Protein AF-A0A9W6LDA3-F1 (afdb_monomer_lite)

Sequence (105 aa):
MKFRIVIAFVVTASMAFVSVVYAEDALINPCVPVNAETVKQFRQNTATLREQLSAKNLELRQQYGYDGLNTSRIDELEGQLRELKEKIKAEARKLNIEPGSCYQL

Structure (mmCIF, N/CA/C/O backbone):
data_AF-A0A9W6LDA3-F1
#
_entry.id   AF-A0A9W6LDA3-F1
#
loop_
_atom_site.group_PDB
_atom_site.id
_atom_site.type_symbol
_atom_site.label_atom_id
_atom_site.label_alt_id
_atom_site.label_comp_id
_atom_site.label_asym_id
_atom_site.label_entity_id
_atom_site.label_seq_id
_atom_site.pdbx_PDB_ins_code
_atom_site.Cartn_x
_atom_site.Cartn_y
_atom_site.Cartn_z
_atom_site.occupancy
_atom_site.B_iso_or_equiv
_atom_site.auth_seq_id
_atom_site.auth_comp_id
_atom_site.auth_asym_id
_atom_site.auth_atom_id
_atom_site.pdbx_PDB_model_num
ATOM 1 N N . MET A 1 1 ? 60.842 7.055 46.736 1.00 36.62 1 MET A N 1
ATOM 2 C CA . MET A 1 1 ? 60.902 5.695 46.150 1.00 36.62 1 MET A CA 1
ATOM 3 C C . MET A 1 1 ? 59.450 5.223 46.043 1.00 36.62 1 MET A C 1
ATOM 5 O O . MET A 1 1 ? 58.855 5.024 47.081 1.00 36.62 1 MET A O 1
ATOM 9 N N . LYS A 1 2 ? 58.690 5.272 44.937 1.00 48.91 2 LYS A N 1
ATOM 10 C CA . LYS A 1 2 ? 58.910 4.812 43.552 1.00 48.91 2 LYS A CA 1
ATOM 11 C C . LYS A 1 2 ? 59.607 3.455 43.508 1.00 48.91 2 LYS A C 1
ATOM 13 O O . LYS A 1 2 ? 60.822 3.455 43.593 1.00 48.91 2 LYS A O 1
ATOM 18 N N . PHE A 1 3 ? 58.838 2.373 43.360 1.00 45.81 3 PHE A N 1
ATOM 19 C CA . PHE A 1 3 ? 59.072 1.317 42.368 1.00 45.81 3 PHE A CA 1
ATOM 20 C C . PHE A 1 3 ? 57.792 0.495 42.147 1.00 45.81 3 PHE A C 1
ATOM 2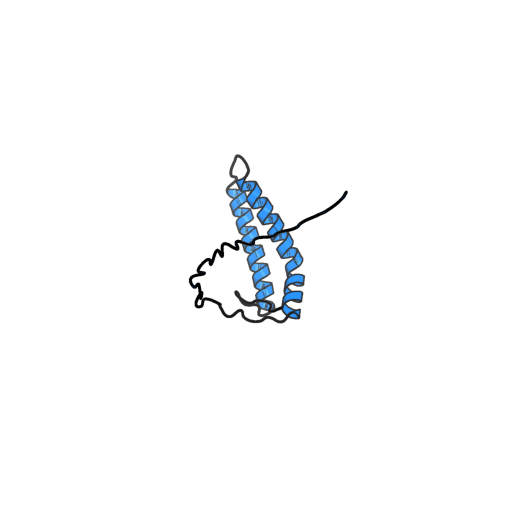2 O O . PHE A 1 3 ? 57.128 0.069 43.084 1.00 45.81 3 PHE A O 1
ATOM 29 N N . ARG A 1 4 ? 57.437 0.355 40.868 1.00 49.19 4 ARG A N 1
ATOM 30 C CA . ARG A 1 4 ? 56.366 -0.481 40.322 1.00 49.19 4 ARG A CA 1
ATOM 31 C C . ARG A 1 4 ? 56.885 -1.914 40.201 1.00 49.19 4 ARG A C 1
ATOM 33 O O . ARG A 1 4 ? 57.993 -2.059 39.696 1.00 49.19 4 ARG A O 1
ATOM 40 N N . ILE A 1 5 ? 56.076 -2.931 40.513 1.00 57.56 5 ILE A N 1
ATOM 41 C CA . ILE A 1 5 ? 56.200 -4.262 39.896 1.00 57.56 5 ILE A CA 1
ATOM 42 C C . ILE A 1 5 ? 54.806 -4.776 39.524 1.00 57.56 5 ILE A C 1
ATOM 44 O O . ILE A 1 5 ? 53.910 -4.913 40.350 1.00 57.56 5 ILE A O 1
ATOM 48 N N . VAL A 1 6 ? 54.676 -4.995 38.223 1.00 51.25 6 VAL A N 1
ATOM 49 C CA . VAL A 1 6 ? 53.610 -5.647 37.469 1.00 51.25 6 VAL A CA 1
ATOM 50 C C . VAL A 1 6 ? 53.814 -7.153 37.572 1.00 51.25 6 VAL A C 1
ATOM 52 O O . VAL A 1 6 ? 54.923 -7.576 37.268 1.00 51.25 6 VAL A O 1
ATOM 55 N N . ILE A 1 7 ? 52.779 -7.949 37.866 1.00 53.44 7 ILE A N 1
ATOM 56 C CA . ILE A 1 7 ? 52.652 -9.309 37.310 1.00 53.44 7 ILE A CA 1
ATOM 57 C C . ILE A 1 7 ? 51.177 -9.585 37.002 1.00 53.44 7 ILE A C 1
ATOM 59 O O . ILE A 1 7 ? 50.327 -9.643 37.886 1.00 53.44 7 ILE A O 1
ATOM 63 N N . ALA A 1 8 ? 50.908 -9.728 35.709 1.00 49.72 8 ALA A N 1
ATOM 64 C CA . ALA A 1 8 ? 49.682 -10.250 35.140 1.00 49.72 8 ALA A CA 1
ATOM 65 C C . ALA A 1 8 ? 49.632 -11.775 35.309 1.00 49.72 8 ALA A C 1
ATOM 67 O O . ALA A 1 8 ? 50.644 -12.434 35.088 1.00 49.72 8 ALA A O 1
ATOM 68 N N . PHE A 1 9 ? 48.455 -12.339 35.590 1.00 49.38 9 PHE A N 1
ATOM 69 C CA . PHE A 1 9 ? 48.143 -13.702 35.168 1.00 49.38 9 PHE A CA 1
ATOM 70 C C . PHE A 1 9 ? 46.728 -13.769 34.598 1.00 49.38 9 PHE A C 1
ATOM 72 O O . PHE A 1 9 ? 45.728 -13.487 35.255 1.00 49.38 9 PHE A O 1
ATOM 79 N N . VAL A 1 10 ? 46.722 -14.096 33.313 1.00 52.69 10 VAL A N 1
ATOM 80 C CA . VAL A 1 10 ? 45.607 -14.379 32.423 1.00 52.69 10 VAL A CA 1
ATOM 81 C C . VAL A 1 10 ? 44.956 -15.692 32.850 1.00 52.69 10 VAL A C 1
ATOM 83 O O . VAL A 1 10 ? 45.635 -16.711 32.916 1.00 52.69 10 VAL A O 1
ATOM 86 N N . VAL A 1 11 ? 43.641 -15.689 33.064 1.00 49.28 11 VAL A N 1
ATOM 87 C CA . VAL A 1 11 ? 42.821 -16.901 32.932 1.00 49.28 11 VAL A CA 1
ATOM 88 C C . VAL A 1 11 ? 41.632 -16.548 32.053 1.00 49.28 11 VAL A C 1
ATOM 90 O O . VAL A 1 11 ? 40.556 -16.161 32.501 1.00 49.28 11 VAL A O 1
ATOM 93 N N . THR A 1 12 ? 41.883 -16.632 30.753 1.00 47.84 12 THR A N 1
ATOM 94 C CA . THR A 1 12 ? 40.877 -16.770 29.705 1.00 47.84 12 THR A CA 1
ATOM 95 C C . THR A 1 12 ? 40.060 -18.032 29.970 1.00 47.84 12 THR A C 1
ATOM 97 O O . THR A 1 12 ? 40.472 -19.132 29.606 1.00 47.84 12 THR A O 1
ATOM 100 N N . ALA A 1 13 ? 38.899 -17.881 30.603 1.00 44.19 13 ALA A N 1
ATOM 101 C CA . ALA A 1 13 ? 37.854 -18.891 30.554 1.00 44.19 13 ALA A CA 1
ATOM 102 C C . ALA A 1 13 ? 37.172 -18.773 29.186 1.00 44.19 13 ALA A C 1
ATOM 104 O O . ALA A 1 13 ? 36.293 -17.942 28.962 1.00 44.19 13 ALA A O 1
ATOM 105 N N . SER A 1 14 ? 37.660 -19.573 28.245 1.00 45.94 14 SER A N 1
ATOM 106 C CA . SER A 1 14 ? 37.080 -19.796 26.929 1.00 45.94 14 SER A CA 1
ATOM 107 C C . SER A 1 14 ? 35.657 -20.340 27.069 1.00 45.94 14 SER A C 1
ATOM 109 O O . SER A 1 14 ? 35.455 -21.547 27.200 1.00 45.94 14 SER A O 1
ATOM 111 N N . MET A 1 15 ? 34.662 -19.455 27.014 1.00 50.53 15 MET A N 1
ATOM 112 C CA . MET A 1 15 ? 33.297 -19.831 26.652 1.00 50.53 15 MET A CA 1
ATOM 113 C C . MET A 1 15 ? 33.279 -20.165 25.158 1.00 50.53 15 MET A C 1
ATOM 115 O O . MET A 1 15 ? 32.937 -19.341 24.313 1.00 50.53 15 MET A O 1
ATOM 119 N N . ALA A 1 16 ? 33.683 -21.392 24.835 1.00 45.19 16 ALA A N 1
ATOM 120 C CA . ALA A 1 16 ? 33.324 -22.025 23.580 1.00 45.19 16 ALA A CA 1
ATOM 121 C C . ALA A 1 16 ? 31.819 -22.322 23.636 1.00 45.19 16 ALA A C 1
ATOM 123 O O . ALA A 1 16 ? 31.394 -23.403 24.040 1.00 45.19 16 ALA A O 1
ATOM 124 N N . PHE A 1 17 ? 31.003 -21.329 23.281 1.00 47.91 17 PHE A N 1
ATOM 125 C CA . PHE A 1 17 ? 29.637 -21.604 22.870 1.00 47.91 17 PHE A CA 1
ATOM 126 C C . PHE A 1 17 ? 29.721 -22.419 21.586 1.00 47.91 17 PHE A C 1
ATOM 128 O O . PHE A 1 17 ? 30.147 -21.937 20.539 1.00 47.91 17 PHE A O 1
ATOM 135 N N . VAL A 1 18 ? 29.356 -23.689 21.716 1.00 47.75 18 VAL A N 1
ATOM 136 C CA . VAL A 1 18 ? 29.094 -24.603 20.616 1.00 47.75 18 VAL A CA 1
ATOM 137 C C . VAL A 1 18 ? 27.908 -24.021 19.849 1.00 47.75 18 VAL A C 1
ATOM 139 O O . VAL A 1 18 ? 26.756 -24.218 20.231 1.00 47.75 18 VAL A O 1
ATOM 142 N N . SER A 1 19 ? 28.17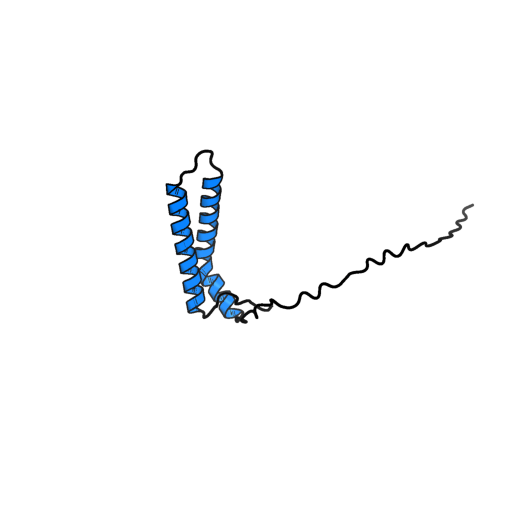1 -23.243 18.802 1.00 46.16 19 SER A N 1
ATOM 143 C CA . SER A 1 19 ? 27.152 -22.872 17.827 1.00 46.16 19 SER A CA 1
ATOM 144 C C . SER A 1 19 ? 26.819 -24.116 17.009 1.00 46.16 19 SER A C 1
ATOM 146 O O . SER A 1 19 ? 27.441 -24.427 15.995 1.00 46.16 19 SER A O 1
ATOM 148 N N . VAL A 1 20 ? 25.838 -24.865 17.510 1.00 49.78 20 VAL A N 1
ATOM 149 C CA . VAL A 1 20 ? 25.114 -25.867 16.738 1.00 49.78 20 VAL A CA 1
ATOM 150 C C . VAL A 1 20 ? 24.407 -25.155 15.583 1.00 49.78 20 VAL A C 1
ATOM 152 O O . VAL A 1 20 ? 23.678 -24.186 15.771 1.00 49.78 20 VAL A O 1
ATOM 155 N N . VAL A 1 21 ? 24.715 -25.665 14.395 1.00 46.75 21 VAL A N 1
ATOM 156 C CA . VAL A 1 21 ? 24.085 -25.521 13.083 1.00 46.75 21 VAL A CA 1
ATOM 157 C C . VAL A 1 21 ? 22.663 -24.945 13.102 1.00 46.75 21 VAL A C 1
ATOM 159 O O . VAL A 1 21 ? 21.733 -25.593 13.566 1.00 46.75 21 VAL A O 1
ATOM 162 N N . TYR A 1 22 ? 22.493 -23.808 12.428 1.00 42.47 22 TYR A N 1
ATOM 163 C CA . TYR A 1 22 ? 21.337 -23.594 11.559 1.00 42.47 22 TYR A CA 1
ATOM 164 C C . TYR A 1 22 ? 21.874 -23.275 10.163 1.00 42.47 22 TYR A C 1
ATOM 166 O O . TYR A 1 22 ? 22.069 -22.124 9.789 1.00 42.47 22 TYR A O 1
ATOM 174 N N . ALA A 1 23 ? 22.174 -24.325 9.398 1.00 46.62 23 ALA A N 1
ATOM 175 C CA . ALA A 1 23 ? 21.990 -24.246 7.961 1.00 46.62 23 ALA A CA 1
ATOM 176 C C . ALA A 1 23 ? 20.470 -24.233 7.763 1.00 46.62 23 ALA A C 1
ATOM 178 O O . ALA A 1 23 ? 19.832 -25.284 7.768 1.00 46.62 23 ALA A O 1
ATOM 179 N N . GLU A 1 24 ? 19.880 -23.038 7.725 1.00 45.94 24 GLU A N 1
ATOM 180 C CA . GLU A 1 24 ? 18.513 -22.875 7.242 1.00 45.94 24 GLU A CA 1
ATOM 181 C C . GLU A 1 24 ? 18.529 -23.170 5.745 1.00 45.94 24 GLU A C 1
ATOM 183 O O . GLU A 1 24 ? 18.880 -22.335 4.910 1.00 45.94 24 GLU A O 1
ATOM 188 N N . ASP A 1 25 ? 18.215 -24.420 5.428 1.00 42.81 25 ASP A N 1
ATOM 189 C CA . ASP A 1 25 ? 17.916 -24.853 4.081 1.00 42.81 25 ASP A CA 1
ATOM 190 C C . ASP A 1 25 ? 16.634 -24.143 3.613 1.00 42.81 25 ASP A C 1
ATOM 192 O O . ASP A 1 25 ? 15.558 -24.287 4.193 1.00 42.81 25 ASP A O 1
ATOM 196 N N . ALA A 1 26 ? 16.807 -23.336 2.570 1.00 53.06 26 ALA A N 1
ATOM 197 C CA . ALA A 1 26 ? 15.854 -23.063 1.504 1.00 53.06 26 ALA A CA 1
ATOM 198 C C . ALA A 1 26 ? 14.382 -22.781 1.875 1.00 53.06 26 ALA A C 1
ATOM 200 O O . ALA A 1 26 ? 13.510 -23.643 1.818 1.00 53.06 26 ALA A O 1
ATOM 201 N N . LEU A 1 27 ? 14.076 -21.487 1.971 1.00 43.78 27 LEU A N 1
ATOM 202 C CA . LEU A 1 27 ? 12.952 -20.894 1.234 1.00 43.78 27 LEU A CA 1
ATOM 203 C C . LEU A 1 27 ? 13.328 -19.472 0.794 1.00 43.78 27 LEU A C 1
ATOM 205 O O . LEU A 1 27 ? 12.600 -18.503 1.004 1.00 43.78 27 LEU A O 1
ATOM 209 N N . ILE A 1 28 ? 14.501 -19.332 0.161 1.00 53.09 28 ILE A N 1
ATOM 210 C CA . ILE A 1 28 ? 14.770 -18.153 -0.663 1.00 53.09 28 ILE A CA 1
ATOM 211 C C . ILE A 1 28 ? 13.831 -18.294 -1.859 1.00 53.09 28 ILE A C 1
ATOM 213 O O . ILE A 1 28 ? 14.176 -18.939 -2.846 1.00 53.09 28 ILE A O 1
ATOM 217 N N . ASN A 1 29 ? 12.617 -17.743 -1.760 1.00 56.22 29 ASN A N 1
ATOM 218 C CA . ASN A 1 29 ? 11.863 -17.405 -2.960 1.00 56.22 29 ASN A CA 1
ATOM 219 C C . ASN A 1 29 ? 12.835 -16.595 -3.823 1.00 56.22 29 ASN A C 1
ATOM 221 O O . ASN A 1 29 ? 13.290 -15.551 -3.340 1.00 56.22 29 ASN A O 1
ATOM 225 N N . PRO A 1 30 ? 13.243 -17.086 -5.009 1.00 62.19 30 PRO A N 1
ATOM 226 C CA . PRO A 1 30 ? 14.192 -16.369 -5.834 1.00 62.19 30 PRO A CA 1
ATOM 227 C C . PRO A 1 30 ? 13.534 -15.045 -6.184 1.00 62.19 30 PRO A C 1
ATOM 229 O O . PRO A 1 30 ? 12.580 -14.966 -6.952 1.00 62.19 30 PRO A O 1
ATOM 232 N N . CYS A 1 31 ? 14.013 -14.015 -5.507 1.00 69.88 31 CYS A N 1
ATOM 233 C CA . CYS A 1 31 ? 13.633 -12.647 -5.719 1.00 69.88 31 CYS A CA 1
ATOM 234 C C . CYS A 1 31 ? 13.767 -12.338 -7.211 1.00 69.88 31 CYS A C 1
ATOM 236 O O . CYS A 1 31 ? 14.870 -12.445 -7.748 1.00 69.88 31 CYS A O 1
ATOM 238 N N . VAL A 1 32 ? 12.671 -11.985 -7.888 1.00 70.88 32 VAL A N 1
ATOM 239 C CA . VAL A 1 32 ? 12.742 -11.607 -9.305 1.00 70.88 32 VAL A CA 1
ATOM 240 C C . VAL A 1 32 ? 13.448 -10.248 -9.376 1.00 70.88 32 VAL A C 1
ATOM 242 O O . VAL A 1 32 ? 12.915 -9.274 -8.829 1.00 70.88 32 VAL A O 1
ATOM 245 N N . PRO A 1 33 ? 14.647 -10.160 -9.984 1.00 71.81 33 PRO A N 1
ATOM 246 C CA . PRO A 1 33 ? 15.423 -8.930 -9.984 1.00 71.81 33 PRO A CA 1
ATOM 247 C C . PRO A 1 33 ? 14.731 -7.876 -10.852 1.00 71.81 33 PRO A C 1
ATOM 249 O O . PRO A 1 33 ? 14.437 -8.110 -12.023 1.00 71.81 33 PRO A O 1
ATOM 252 N N . VAL A 1 34 ? 14.483 -6.697 -10.278 1.00 82.25 34 VAL A N 1
ATOM 253 C CA . VAL A 1 34 ? 13.900 -5.543 -10.983 1.00 82.25 34 VAL A CA 1
ATOM 254 C C . VAL A 1 34 ? 14.942 -4.436 -11.106 1.00 82.25 34 VAL A C 1
ATOM 256 O O . VAL A 1 34 ? 15.649 -4.128 -10.148 1.00 82.25 34 VAL A O 1
ATOM 259 N N . ASN A 1 35 ? 15.013 -3.804 -12.281 1.00 87.38 35 ASN A N 1
ATOM 260 C CA . ASN A 1 35 ? 15.932 -2.697 -12.549 1.00 87.38 35 ASN A CA 1
ATOM 261 C C . ASN A 1 35 ? 15.696 -1.508 -11.587 1.00 87.38 35 ASN A C 1
ATOM 263 O O . ASN A 1 35 ? 14.555 -1.128 -11.307 1.00 87.38 35 ASN A O 1
ATOM 267 N N . ALA A 1 36 ? 16.785 -0.878 -11.133 1.00 86.69 36 ALA A N 1
ATOM 268 C CA . ALA A 1 36 ? 16.796 0.324 -10.297 1.00 86.69 36 ALA A CA 1
ATOM 269 C C . ALA A 1 36 ? 15.894 1.437 -10.838 1.00 86.69 36 ALA A C 1
ATOM 271 O O . ALA A 1 36 ? 15.174 2.092 -10.079 1.00 86.69 36 ALA A O 1
ATOM 272 N N . GLU A 1 37 ? 15.920 1.645 -12.154 1.00 90.31 37 GLU A N 1
ATOM 273 C CA . GLU A 1 37 ? 15.117 2.675 -12.806 1.00 90.31 37 GLU A CA 1
ATOM 274 C C . GLU A 1 37 ? 13.619 2.378 -12.688 1.00 90.31 37 GLU A C 1
ATOM 276 O O . GLU A 1 37 ? 12.846 3.252 -12.297 1.00 90.31 37 GLU A O 1
ATOM 281 N N . THR A 1 38 ? 13.217 1.127 -12.909 1.00 90.12 38 THR A N 1
ATOM 282 C CA . THR A 1 38 ? 11.834 0.665 -12.752 1.00 90.12 38 THR A CA 1
ATOM 283 C C . THR A 1 38 ? 11.356 0.822 -11.308 1.00 90.12 38 THR A C 1
ATOM 285 O O . THR A 1 38 ? 10.252 1.311 -11.067 1.00 90.12 38 THR A O 1
ATOM 288 N N . VAL A 1 39 ? 12.203 0.497 -10.323 1.00 89.19 39 VAL A N 1
ATOM 289 C CA . VAL A 1 39 ? 11.892 0.713 -8.898 1.00 89.19 39 VAL A CA 1
ATOM 290 C C . VAL A 1 39 ? 11.735 2.202 -8.588 1.00 89.19 39 VAL A C 1
ATOM 292 O O . VAL A 1 39 ? 10.825 2.590 -7.848 1.00 89.19 39 VAL A O 1
ATOM 295 N N . LYS A 1 40 ? 12.601 3.055 -9.143 1.00 91.88 40 LYS A N 1
ATOM 296 C CA . LYS A 1 40 ? 12.524 4.508 -8.965 1.0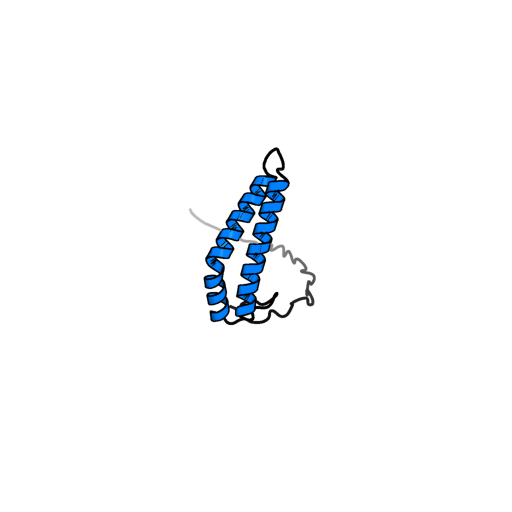0 91.88 40 LYS A CA 1
ATOM 297 C C . LYS A 1 40 ? 11.235 5.070 -9.565 1.00 91.88 40 LYS A C 1
ATOM 299 O O . LYS A 1 40 ? 10.534 5.803 -8.869 1.00 91.88 40 LYS A O 1
ATOM 304 N N . GLN A 1 41 ? 10.896 4.683 -10.792 1.00 93.50 41 GLN A N 1
ATOM 305 C CA . GLN A 1 41 ? 9.654 5.080 -11.459 1.00 93.50 41 GLN A CA 1
ATOM 306 C C . GLN A 1 41 ? 8.430 4.612 -10.669 1.00 93.50 41 GLN A C 1
ATOM 308 O O . GLN A 1 41 ? 7.534 5.405 -10.393 1.00 93.50 41 GLN A O 1
ATOM 313 N N . PHE A 1 42 ? 8.424 3.365 -10.193 1.00 93.88 42 PHE A N 1
ATOM 314 C CA . PHE A 1 42 ? 7.345 2.856 -9.349 1.00 93.88 42 PHE A CA 1
ATOM 315 C C . PHE A 1 42 ? 7.170 3.681 -8.070 1.00 93.88 42 PHE A C 1
ATOM 317 O O . PHE A 1 42 ? 6.051 4.055 -7.712 1.00 93.88 42 PHE A O 1
ATOM 324 N N . ARG A 1 43 ? 8.270 4.008 -7.377 1.00 93.19 43 ARG A N 1
ATOM 325 C CA . ARG A 1 43 ? 8.233 4.845 -6.166 1.00 93.19 43 ARG A CA 1
ATOM 326 C C . ARG A 1 43 ? 7.704 6.247 -6.455 1.00 93.19 43 ARG A C 1
ATOM 328 O O . ARG A 1 43 ? 6.941 6.759 -5.645 1.00 93.19 43 ARG A O 1
ATOM 335 N N . GLN A 1 44 ? 8.087 6.841 -7.583 1.00 95.94 44 GLN A N 1
ATOM 336 C CA . GLN A 1 44 ? 7.603 8.158 -8.000 1.00 95.94 44 GLN A CA 1
ATOM 337 C C . GLN A 1 44 ? 6.106 8.120 -8.327 1.00 95.94 44 GLN A C 1
ATOM 339 O O . GLN A 1 44 ? 5.344 8.897 -7.756 1.00 95.94 44 GLN A O 1
ATOM 344 N N . ASN A 1 45 ? 5.667 7.162 -9.146 1.00 94.94 45 ASN A N 1
ATOM 345 C CA . ASN A 1 45 ? 4.267 7.029 -9.563 1.00 94.94 45 ASN A CA 1
ATOM 346 C C . ASN A 1 45 ? 3.327 6.714 -8.391 1.00 94.94 45 ASN A C 1
ATOM 348 O O . ASN A 1 45 ? 2.151 7.069 -8.417 1.00 94.94 45 ASN A O 1
ATOM 352 N N . THR A 1 46 ? 3.835 6.051 -7.350 1.00 96.19 46 THR A N 1
ATOM 353 C CA . THR A 1 46 ? 3.033 5.646 -6.188 1.00 96.19 46 THR A CA 1
ATOM 354 C C . THR A 1 46 ? 3.207 6.538 -4.963 1.00 96.19 46 THR A C 1
ATOM 356 O O . THR A 1 46 ? 2.568 6.260 -3.950 1.00 96.19 46 THR A O 1
ATOM 359 N N . ALA A 1 47 ? 4.019 7.600 -5.018 1.00 95.88 47 ALA A N 1
ATOM 360 C CA . ALA A 1 47 ? 4.340 8.429 -3.851 1.00 95.88 47 ALA A CA 1
ATOM 361 C C . ALA A 1 47 ? 3.076 8.934 -3.131 1.00 95.88 47 ALA A C 1
ATOM 363 O O . ALA A 1 47 ? 2.841 8.587 -1.973 1.00 95.88 47 ALA A O 1
ATOM 364 N N . THR A 1 48 ? 2.197 9.630 -3.854 1.00 96.56 48 THR A N 1
ATOM 365 C CA . THR A 1 48 ? 0.937 10.156 -3.306 1.00 96.56 48 THR A CA 1
ATOM 366 C C . THR A 1 48 ? -0.010 9.046 -2.840 1.00 96.56 48 THR A C 1
ATOM 368 O O . THR A 1 48 ? -0.638 9.165 -1.791 1.00 96.56 48 THR A O 1
ATOM 371 N N . LEU A 1 49 ? -0.098 7.927 -3.571 1.00 96.25 49 LEU A N 1
ATOM 372 C CA . LEU A 1 49 ? -0.939 6.788 -3.172 1.00 96.25 49 LEU A CA 1
ATOM 373 C C . LEU A 1 49 ? -0.457 6.161 -1.859 1.00 96.25 49 LEU A C 1
ATOM 375 O O . LEU A 1 49 ? -1.265 5.763 -1.022 1.00 96.25 49 LEU A O 1
ATOM 379 N N . ARG A 1 50 ? 0.862 6.081 -1.663 1.00 95.31 50 ARG A N 1
ATOM 380 C CA . ARG A 1 50 ? 1.478 5.552 -0.442 1.00 95.31 50 ARG A CA 1
ATOM 381 C C . ARG A 1 50 ? 1.303 6.498 0.741 1.00 95.31 50 ARG A C 1
ATOM 383 O O . ARG A 1 50 ? 1.064 6.017 1.846 1.00 95.31 50 ARG A O 1
ATOM 390 N N . GLU A 1 51 ? 1.375 7.808 0.519 1.00 97.00 51 GLU A N 1
ATOM 391 C CA . GLU A 1 51 ? 1.053 8.813 1.541 1.00 97.00 51 GLU A CA 1
ATOM 392 C C . GLU A 1 51 ? -0.406 8.696 1.992 1.00 97.00 51 GLU A C 1
ATOM 394 O O . GLU A 1 51 ? -0.669 8.566 3.189 1.00 97.00 51 GLU A O 1
ATOM 399 N N . GLN A 1 52 ? -1.347 8.633 1.044 1.00 96.62 52 GLN A N 1
ATOM 400 C CA . GLN A 1 52 ? -2.769 8.430 1.340 1.00 96.62 52 GLN A CA 1
ATOM 401 C C . GLN A 1 52 ? -3.012 7.110 2.081 1.00 96.62 52 GLN A C 1
ATOM 403 O O . GLN A 1 52 ? -3.751 7.076 3.064 1.00 96.62 52 GLN A O 1
ATOM 408 N N . LEU A 1 53 ? -2.352 6.028 1.656 1.00 96.69 53 LEU A N 1
ATOM 409 C CA . LEU A 1 53 ? -2.444 4.728 2.317 1.00 96.69 53 LEU A CA 1
ATOM 410 C C . LEU A 1 53 ? -1.939 4.804 3.764 1.00 96.69 53 LEU A C 1
ATOM 412 O O . LEU A 1 53 ? -2.557 4.233 4.662 1.00 96.69 53 LEU A O 1
ATOM 416 N N . SER A 1 54 ? -0.830 5.505 4.004 1.00 95.62 54 SER A N 1
ATOM 417 C CA . SER A 1 54 ? -0.280 5.709 5.348 1.00 95.62 54 SER A CA 1
ATOM 418 C C . SER A 1 54 ? -1.253 6.485 6.239 1.00 95.62 54 SER A C 1
ATOM 420 O O . SER A 1 54 ? -1.583 6.027 7.334 1.00 95.62 54 SER A O 1
ATOM 422 N N . ALA A 1 55 ? -1.788 7.602 5.735 1.00 97.19 55 ALA A N 1
ATOM 423 C CA . ALA A 1 55 ? -2.763 8.421 6.451 1.00 97.19 55 ALA A CA 1
ATOM 424 C C . ALA A 1 55 ? -4.025 7.620 6.816 1.00 97.19 55 ALA A C 1
ATOM 426 O O . ALA A 1 55 ? -4.448 7.621 7.971 1.00 97.19 55 ALA A O 1
ATOM 427 N N . LYS A 1 56 ? -4.577 6.847 5.873 1.00 95.94 56 LYS A N 1
ATOM 428 C CA . LYS A 1 56 ? -5.769 6.020 6.115 1.00 95.94 56 LYS A CA 1
ATOM 429 C C . LYS A 1 56 ? -5.529 4.866 7.084 1.00 95.94 56 LYS A C 1
ATOM 431 O O . LYS A 1 56 ? -6.407 4.553 7.881 1.00 95.94 56 LYS A O 1
ATOM 436 N N . ASN A 1 57 ? -4.339 4.263 7.076 1.00 94.50 57 ASN A N 1
ATOM 437 C CA . ASN A 1 57 ? -3.988 3.261 8.087 1.00 94.50 57 ASN A CA 1
ATOM 438 C C . ASN A 1 57 ? -3.908 3.881 9.487 1.00 94.50 57 ASN A C 1
ATOM 440 O O . ASN A 1 57 ? -4.276 3.225 10.461 1.00 94.50 57 ASN A O 1
ATOM 444 N N . LEU A 1 58 ? -3.432 5.125 9.601 1.00 95.06 58 LEU A N 1
ATOM 445 C CA . LEU A 1 58 ? -3.418 5.838 10.875 1.00 95.06 58 LEU A CA 1
ATOM 446 C C . LEU A 1 58 ? -4.842 6.136 11.357 1.00 95.06 58 LEU A C 1
ATOM 448 O O . LEU A 1 58 ? -5.149 5.834 12.507 1.00 95.06 58 LEU A O 1
ATOM 452 N N . GLU A 1 59 ? -5.714 6.6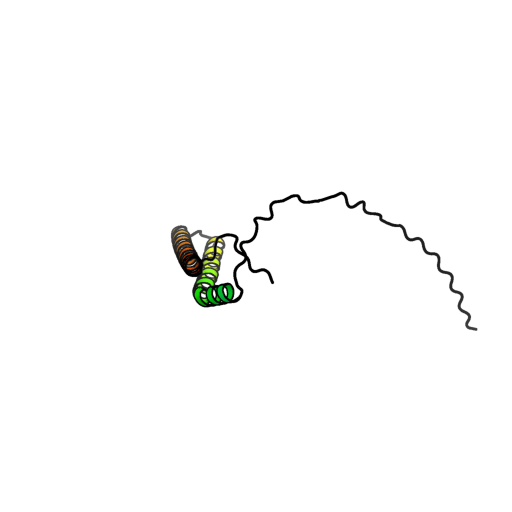42 10.479 1.00 93.75 59 GLU A N 1
ATOM 453 C CA . GLU A 1 59 ? -7.139 6.849 10.789 1.00 93.75 59 GLU A CA 1
ATOM 454 C C . GLU A 1 59 ? -7.804 5.550 11.269 1.00 93.75 59 GLU A C 1
ATOM 456 O O . GLU A 1 59 ? -8.517 5.553 12.271 1.00 93.75 59 GLU A O 1
ATOM 461 N N . LEU A 1 60 ? -7.535 4.423 10.601 1.00 93.88 60 LEU A N 1
ATOM 462 C CA . LEU A 1 60 ? -8.089 3.123 10.985 1.00 93.88 60 LEU A CA 1
ATOM 463 C C . LEU A 1 60 ? -7.600 2.680 12.369 1.00 93.88 60 LEU A C 1
ATOM 465 O O . LEU A 1 60 ? -8.396 2.252 13.200 1.00 93.88 60 LEU A O 1
ATOM 469 N N . ARG A 1 61 ? -6.302 2.828 12.658 1.00 91.81 61 ARG A N 1
ATOM 470 C CA . ARG A 1 61 ? -5.750 2.531 13.992 1.00 91.81 61 ARG A CA 1
ATOM 471 C C . ARG A 1 61 ? -6.365 3.407 15.077 1.00 91.81 61 ARG A C 1
ATOM 473 O O . ARG A 1 61 ? -6.588 2.920 16.178 1.00 91.81 61 ARG A O 1
ATOM 480 N N . GLN A 1 62 ? -6.649 4.670 14.767 1.00 91.31 62 GLN A N 1
ATOM 481 C CA . GLN A 1 62 ? -7.336 5.564 15.695 1.00 91.31 62 GLN A CA 1
ATOM 482 C C . GLN A 1 62 ? -8.754 5.068 15.989 1.00 91.31 62 GLN A C 1
ATOM 484 O O . GLN A 1 62 ? -9.129 5.064 17.154 1.00 91.31 62 GLN A O 1
ATOM 489 N N . GLN A 1 63 ? -9.503 4.572 14.991 1.00 89.69 63 GLN A N 1
ATOM 490 C CA . GLN A 1 63 ? -10.834 3.982 15.223 1.00 89.69 63 GLN A CA 1
ATOM 491 C C . GLN A 1 63 ? -10.801 2.824 16.227 1.00 89.69 63 GLN A C 1
ATOM 493 O O . GLN A 1 63 ? -11.680 2.734 17.077 1.00 89.69 63 GLN A O 1
ATOM 498 N N . TYR A 1 64 ? -9.766 1.982 16.175 1.00 86.25 64 TYR A N 1
ATOM 499 C CA . TYR A 1 64 ? -9.583 0.888 17.134 1.00 86.25 64 TYR A CA 1
ATOM 500 C C . TYR A 1 64 ? -9.135 1.342 18.535 1.00 86.25 64 TYR A C 1
ATOM 502 O O . TYR A 1 64 ? -9.193 0.549 19.470 1.00 86.25 64 TYR A O 1
ATOM 510 N N . GLY A 1 65 ? -8.672 2.586 18.686 1.00 84.31 65 GLY A N 1
ATOM 511 C CA . GLY A 1 65 ? -8.255 3.166 19.964 1.00 84.31 65 GLY A CA 1
ATOM 512 C C . GLY A 1 65 ? -9.320 4.017 20.664 1.00 84.31 65 GLY A C 1
ATOM 513 O O . GLY A 1 65 ? -9.064 4.478 21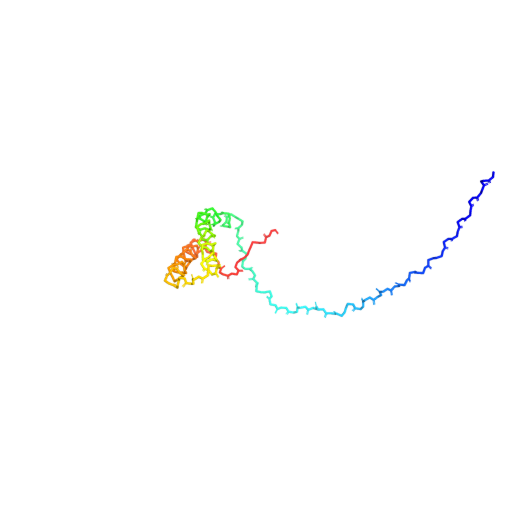.772 1.00 84.31 65 GLY A O 1
ATOM 514 N N . TYR A 1 66 ? -10.477 4.262 20.037 1.00 80.00 66 TYR A N 1
ATOM 515 C CA . TYR A 1 66 ? -11.592 4.986 20.657 1.00 80.00 66 TYR A CA 1
ATOM 516 C C . TYR A 1 66 ? -12.457 4.049 21.516 1.00 80.00 66 TYR A C 1
ATOM 518 O O . TYR A 1 66 ? -12.710 2.910 21.132 1.00 80.00 66 TYR A O 1
ATOM 526 N N . ASP A 1 67 ? -12.995 4.564 22.629 1.00 69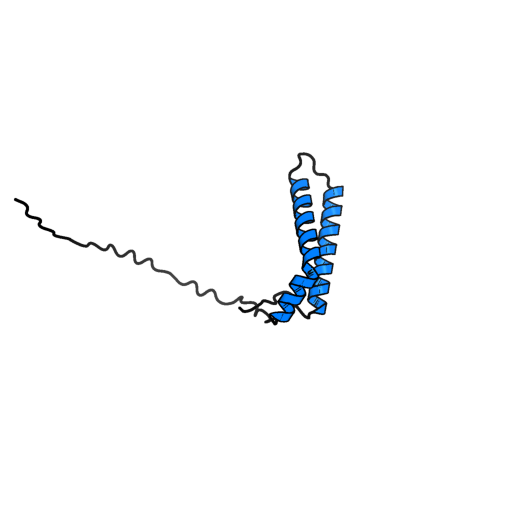.62 67 ASP A N 1
ATOM 527 C CA . ASP A 1 67 ? -13.853 3.822 23.578 1.00 69.62 67 ASP A CA 1
ATOM 528 C C . ASP A 1 67 ? -15.192 3.330 22.981 1.00 69.62 67 ASP A C 1
ATOM 530 O O . ASP A 1 67 ? -15.937 2.587 23.620 1.00 69.62 67 ASP A O 1
ATOM 534 N N . GLY A 1 68 ? -15.502 3.712 21.739 1.00 76.06 68 GLY A N 1
ATOM 535 C CA . GLY A 1 68 ? -16.626 3.200 20.965 1.00 76.06 68 GLY A CA 1
ATOM 536 C C . GLY A 1 68 ? -16.185 2.846 19.549 1.00 76.06 68 GLY A C 1
ATOM 537 O O . GLY A 1 68 ? -15.823 3.728 18.770 1.00 76.06 68 GLY A O 1
ATOM 538 N N . LEU A 1 69 ? -16.246 1.558 19.204 1.00 83.12 69 LEU A N 1
ATOM 539 C CA . LEU A 1 69 ? -15.957 1.086 17.851 1.00 83.12 69 LEU A CA 1
ATOM 540 C C . LEU A 1 69 ? -17.052 1.552 16.890 1.00 83.12 69 LEU A C 1
ATOM 542 O O . LEU A 1 69 ? -18.183 1.067 16.927 1.00 83.12 69 LEU A O 1
ATOM 546 N N . ASN A 1 70 ? -16.703 2.467 15.989 1.00 89.88 70 ASN A N 1
ATOM 547 C CA . ASN A 1 70 ? -17.553 2.812 14.857 1.00 89.88 70 ASN A CA 1
ATOM 548 C C . ASN A 1 70 ? -17.279 1.838 13.703 1.00 89.88 70 ASN A C 1
ATOM 550 O O . ASN A 1 70 ? -16.433 2.092 12.844 1.00 89.88 70 ASN A O 1
ATOM 554 N N . THR A 1 71 ? -17.990 0.710 13.699 1.00 90.25 71 THR A N 1
ATOM 555 C CA . THR A 1 71 ? -17.831 -0.353 12.694 1.00 90.25 71 THR A CA 1
ATOM 556 C C . THR A 1 71 ? -18.072 0.148 11.273 1.00 90.25 71 THR A C 1
ATOM 558 O O . THR A 1 71 ? -17.273 -0.139 10.390 1.00 90.25 71 THR A O 1
ATOM 561 N N . SER A 1 72 ? -19.080 0.998 11.057 1.00 92.69 72 SER A N 1
ATOM 562 C CA . SER A 1 72 ? -19.346 1.594 9.741 1.00 92.69 72 SER A CA 1
ATOM 563 C C . SER A 1 72 ? -18.161 2.413 9.222 1.00 92.69 72 SER A C 1
ATOM 565 O O . SER A 1 72 ? -17.836 2.361 8.036 1.00 92.69 72 SER A O 1
ATOM 567 N N . ARG A 1 73 ? -17.487 3.166 10.104 1.00 93.25 73 ARG A N 1
ATOM 568 C CA . ARG A 1 73 ? -16.289 3.932 9.733 1.00 93.25 73 ARG A CA 1
ATOM 569 C C . ARG A 1 73 ? -15.090 3.022 9.467 1.00 93.25 73 ARG A C 1
ATOM 571 O O . ARG A 1 73 ? -14.302 3.319 8.571 1.00 93.25 73 ARG A O 1
ATOM 578 N N . ILE A 1 74 ? -14.945 1.942 10.232 1.00 93.94 74 ILE A N 1
ATOM 579 C CA . ILE A 1 74 ? -13.910 0.923 10.014 1.00 93.94 74 ILE A CA 1
ATOM 580 C C . ILE A 1 74 ? -14.079 0.292 8.627 1.00 93.94 74 ILE A C 1
ATOM 582 O O . ILE A 1 74 ? -13.131 0.319 7.844 1.00 93.94 74 ILE A O 1
ATOM 586 N N . ASP A 1 75 ? -15.286 -0.159 8.283 1.00 95.44 75 ASP A N 1
ATOM 587 C CA . ASP A 1 75 ? -15.582 -0.783 6.988 1.00 95.44 75 ASP A CA 1
ATOM 588 C C . ASP A 1 75 ? -15.290 0.167 5.813 1.00 95.44 75 ASP A C 1
ATOM 590 O O . ASP A 1 75 ? -14.703 -0.225 4.799 1.00 95.44 75 ASP A O 1
ATOM 594 N N . GLU A 1 76 ? -15.646 1.449 5.955 1.00 96.75 76 GLU A N 1
ATOM 595 C CA . GLU A 1 76 ? -15.336 2.481 4.960 1.00 96.75 76 GLU A CA 1
ATOM 596 C C . GLU A 1 76 ? -13.819 2.646 4.769 1.00 96.75 76 GLU A C 1
ATOM 598 O O . GLU A 1 76 ? -13.321 2.660 3.637 1.00 96.75 76 GLU A O 1
ATOM 603 N N . LEU A 1 77 ? -13.069 2.750 5.872 1.00 96.31 77 LEU A N 1
ATOM 604 C CA . LEU A 1 77 ? -11.614 2.895 5.849 1.00 96.31 77 LEU A CA 1
ATOM 605 C C . LEU A 1 77 ? -10.935 1.662 5.245 1.00 96.31 77 LEU A C 1
ATOM 607 O O . LEU A 1 77 ? -10.011 1.808 4.443 1.00 96.31 77 LEU A O 1
ATOM 611 N N . GLU A 1 78 ? -11.398 0.457 5.565 1.00 95.81 78 GLU A N 1
ATOM 612 C CA . GLU A 1 78 ? -10.891 -0.781 4.969 1.00 95.81 78 GLU A CA 1
ATOM 613 C C . GLU A 1 78 ? -11.161 -0.846 3.461 1.00 95.81 78 GLU A C 1
ATOM 615 O O . GLU A 1 78 ? -10.273 -1.225 2.685 1.00 95.81 78 GLU A O 1
ATOM 620 N N . GLY A 1 79 ? -12.340 -0.394 3.023 1.00 97.50 79 GLY A N 1
ATOM 621 C CA . GLY A 1 79 ? -12.672 -0.232 1.609 1.00 97.50 79 GLY A CA 1
ATOM 622 C C . GLY A 1 79 ? -11.709 0.715 0.886 1.00 97.50 79 GLY A C 1
ATOM 623 O O . GLY A 1 79 ? -11.137 0.344 -0.145 1.00 97.50 79 GLY A O 1
ATOM 624 N N . GLN A 1 80 ? -11.464 1.897 1.459 1.00 96.75 80 GLN A N 1
ATOM 625 C CA . GLN A 1 80 ? -10.523 2.891 0.922 1.00 96.75 80 GLN A CA 1
ATOM 626 C C . GLN A 1 80 ? -9.085 2.352 0.879 1.00 96.75 80 GLN A C 1
ATOM 628 O O . GLN A 1 80 ? -8.377 2.517 -0.118 1.00 96.75 80 GLN A O 1
ATOM 633 N N . LEU A 1 81 ? -8.646 1.652 1.930 1.00 97.31 81 LEU A N 1
ATOM 634 C CA . LEU A 1 81 ? -7.329 1.014 1.978 1.00 97.31 81 LEU A CA 1
ATOM 635 C C . LEU A 1 81 ? -7.175 -0.061 0.899 1.00 97.31 81 LEU A C 1
ATOM 637 O O . LEU A 1 81 ? -6.114 -0.155 0.275 1.00 97.31 81 LEU A O 1
ATOM 641 N N . ARG A 1 82 ? -8.212 -0.872 0.664 1.00 97.38 82 ARG A N 1
ATOM 642 C CA . ARG A 1 82 ? -8.215 -1.878 -0.405 1.00 97.38 82 ARG A CA 1
ATOM 643 C C . ARG A 1 82 ? -8.089 -1.220 -1.776 1.00 97.38 82 ARG A C 1
ATOM 645 O O . ARG A 1 82 ? -7.259 -1.654 -2.570 1.00 97.38 82 ARG A O 1
ATOM 652 N N . GLU A 1 83 ? -8.845 -0.158 -2.033 1.00 97.38 83 GLU A N 1
ATOM 653 C CA . GLU A 1 83 ? -8.775 0.580 -3.298 1.00 97.38 83 GLU A CA 1
ATOM 654 C C . GLU A 1 83 ? -7.379 1.178 -3.539 1.00 97.38 83 GLU A C 1
ATOM 656 O O . GLU A 1 83 ? -6.808 1.014 -4.620 1.00 97.38 83 GLU A O 1
ATOM 661 N N . LEU A 1 84 ? -6.782 1.813 -2.524 1.00 97.06 84 LEU A N 1
ATOM 662 C CA . LEU A 1 84 ? -5.426 2.365 -2.613 1.00 97.06 84 LEU A CA 1
ATOM 663 C C . LEU A 1 84 ? -4.380 1.278 -2.892 1.00 97.06 84 LEU A C 1
ATOM 665 O O . LEU A 1 84 ? -3.504 1.466 -3.739 1.00 97.06 84 LEU A O 1
ATOM 669 N N . LYS A 1 85 ? -4.489 0.118 -2.232 1.00 95.31 85 LYS A N 1
ATOM 670 C CA . LYS A 1 85 ? -3.613 -1.036 -2.492 1.00 95.31 85 LYS A CA 1
ATOM 671 C C . LYS A 1 85 ? -3.763 -1.545 -3.926 1.00 95.31 85 LYS A C 1
ATOM 673 O O . LYS A 1 85 ? -2.753 -1.838 -4.560 1.00 95.31 85 LYS A O 1
ATOM 678 N N . GLU A 1 86 ? -4.981 -1.619 -4.457 1.00 96.25 86 GLU A N 1
ATOM 679 C CA . GLU A 1 86 ? -5.208 -2.042 -5.844 1.00 96.25 86 GLU A CA 1
ATOM 680 C C . GLU A 1 86 ? -4.660 -1.037 -6.863 1.00 96.25 86 GLU A C 1
ATOM 682 O O . GLU A 1 86 ? -4.045 -1.454 -7.847 1.00 96.25 86 GLU A O 1
ATOM 687 N N . LYS A 1 87 ? -4.772 0.273 -6.606 1.00 95.19 87 LYS A N 1
ATOM 688 C CA . LYS A 1 87 ? -4.133 1.308 -7.441 1.00 95.19 87 LYS A CA 1
ATOM 689 C C . LYS A 1 87 ? -2.608 1.168 -7.448 1.00 95.19 87 LYS A C 1
ATOM 691 O O . LYS A 1 87 ? -1.999 1.178 -8.514 1.00 95.19 87 LYS A O 1
ATOM 696 N N . ILE A 1 88 ? -1.991 0.947 -6.286 1.00 94.31 88 ILE A N 1
ATOM 697 C CA . ILE A 1 88 ? -0.541 0.702 -6.183 1.00 94.31 88 ILE A CA 1
ATOM 698 C C . ILE A 1 88 ? -0.144 -0.571 -6.947 1.00 94.31 88 ILE A C 1
ATOM 700 O O . ILE A 1 88 ? 0.828 -0.559 -7.701 1.00 94.31 88 ILE A O 1
ATOM 704 N N . LYS A 1 89 ? -0.907 -1.664 -6.815 1.00 92.88 89 LYS A N 1
ATOM 705 C CA . LYS A 1 89 ? -0.668 -2.894 -7.592 1.00 92.88 89 LYS A CA 1
ATOM 706 C C . LYS A 1 89 ? -0.848 -2.679 -9.095 1.00 92.88 89 LYS A C 1
ATOM 708 O O . LYS A 1 89 ? -0.158 -3.312 -9.887 1.00 92.88 89 LYS A O 1
ATOM 713 N N . ALA A 1 90 ? -1.781 -1.829 -9.516 1.00 94.06 90 ALA A N 1
ATOM 714 C CA . ALA A 1 90 ? -1.951 -1.489 -10.925 1.00 94.06 90 ALA A CA 1
ATOM 715 C C . ALA A 1 90 ? -0.715 -0.761 -11.478 1.00 94.06 90 ALA A C 1
ATOM 717 O O . ALA A 1 90 ? -0.247 -1.121 -12.555 1.00 94.06 90 ALA A O 1
ATOM 718 N N . GLU A 1 91 ? -0.134 0.178 -10.724 1.00 94.19 91 GLU A N 1
ATOM 719 C CA . GLU A 1 91 ? 1.142 0.814 -11.093 1.00 94.19 91 GLU A CA 1
ATOM 720 C C . GLU A 1 91 ? 2.302 -0.191 -11.157 1.00 94.19 91 GLU A C 1
ATOM 722 O O . GLU A 1 91 ? 3.117 -0.129 -12.073 1.00 94.19 91 GLU A O 1
ATOM 727 N N . ALA A 1 92 ? 2.347 -1.167 -10.244 1.00 90.75 92 ALA A N 1
ATOM 728 C CA . ALA A 1 92 ? 3.346 -2.239 -10.282 1.00 90.75 92 ALA A CA 1
ATOM 729 C C . ALA A 1 92 ? 3.212 -3.090 -11.558 1.00 90.75 92 ALA A C 1
ATOM 731 O O . ALA A 1 92 ? 4.201 -3.335 -12.248 1.00 90.75 92 ALA A O 1
ATOM 732 N N . ARG A 1 93 ? 1.977 -3.468 -11.921 1.00 91.25 93 ARG A N 1
ATOM 733 C CA . ARG A 1 93 ? 1.679 -4.240 -13.139 1.00 91.25 93 ARG A CA 1
ATOM 734 C C . ARG A 1 93 ? 2.081 -3.507 -14.418 1.00 91.25 93 ARG A C 1
ATOM 736 O O . ARG A 1 93 ? 2.633 -4.138 -15.309 1.00 91.25 93 ARG A O 1
ATOM 743 N N . LYS A 1 94 ? 1.870 -2.187 -14.503 1.00 92.50 94 LYS A N 1
ATOM 744 C CA . LYS A 1 94 ? 2.314 -1.374 -15.657 1.00 92.50 94 LYS A CA 1
ATOM 745 C C . LYS A 1 94 ? 3.828 -1.432 -15.877 1.00 92.50 94 LYS A C 1
ATOM 747 O O . LYS A 1 94 ? 4.289 -1.277 -17.001 1.00 92.50 94 LYS A O 1
ATOM 752 N N . LEU A 1 95 ? 4.582 -1.637 -14.801 1.00 90.31 95 LEU A N 1
ATOM 753 C CA . LEU A 1 95 ? 6.040 -1.689 -14.793 1.00 90.31 95 LEU A CA 1
ATOM 754 C C . LEU A 1 95 ? 6.587 -3.127 -14.768 1.00 90.31 95 LEU A C 1
ATOM 756 O O . LEU A 1 95 ? 7.790 -3.306 -14.601 1.00 90.31 95 LEU A O 1
ATOM 760 N N . ASN A 1 96 ? 5.722 -4.137 -14.935 1.00 88.00 96 ASN A N 1
ATOM 761 C CA . ASN A 1 96 ? 6.059 -5.564 -14.853 1.00 88.00 96 ASN A CA 1
ATOM 762 C C . ASN A 1 96 ? 6.761 -5.951 -13.537 1.00 88.00 96 ASN A C 1
ATOM 764 O O . ASN A 1 96 ? 7.651 -6.797 -13.517 1.00 88.00 96 ASN A O 1
ATOM 768 N N . ILE A 1 97 ? 6.372 -5.311 -12.432 1.00 86.44 97 ILE A N 1
ATOM 769 C CA . ILE A 1 97 ? 6.843 -5.663 -11.091 1.00 86.44 97 ILE A CA 1
ATOM 770 C C . ILE A 1 97 ? 5.917 -6.747 -10.536 1.00 86.44 97 ILE A C 1
ATOM 772 O O . ILE A 1 97 ? 4.720 -6.507 -10.339 1.00 86.44 97 ILE A O 1
ATOM 776 N N . GLU A 1 98 ? 6.470 -7.926 -10.262 1.00 80.62 98 GLU A N 1
ATOM 777 C CA . GLU A 1 98 ? 5.728 -9.070 -9.736 1.00 80.62 98 GLU A CA 1
ATOM 778 C C . GLU A 1 98 ? 5.731 -9.101 -8.194 1.00 80.62 98 GLU A C 1
ATOM 780 O O . GLU A 1 98 ? 6.630 -8.560 -7.539 1.00 80.62 98 GLU A O 1
ATOM 785 N N . PRO A 1 99 ? 4.726 -9.731 -7.557 1.00 67.56 99 PRO A N 1
ATOM 786 C CA . PRO A 1 99 ? 4.777 -10.013 -6.126 1.00 67.56 99 PRO A CA 1
ATOM 787 C C . PRO A 1 99 ? 5.997 -10.888 -5.799 1.00 67.56 99 PRO A C 1
ATOM 789 O O . PRO A 1 99 ? 6.132 -11.980 -6.335 1.00 67.56 99 PRO A O 1
ATOM 792 N N . GLY A 1 100 ? 6.878 -10.418 -4.912 1.00 65.50 100 GLY A N 1
ATOM 793 C CA . GLY A 1 100 ? 8.139 -11.107 -4.595 1.00 65.50 100 GLY A CA 1
ATOM 794 C C . GLY A 1 100 ? 9.345 -10.623 -5.407 1.00 65.50 100 GLY A C 1
ATOM 795 O O . GLY A 1 100 ? 10.462 -11.072 -5.159 1.00 65.50 100 GLY A O 1
ATOM 796 N N . SER A 1 101 ? 9.156 -9.669 -6.322 1.00 69.69 101 SER A N 1
ATOM 797 C CA . SER A 1 101 ? 10.262 -8.916 -6.903 1.00 69.69 101 SER A CA 1
ATOM 798 C C . SER A 1 101 ? 11.000 -8.108 -5.839 1.00 69.69 101 SER A C 1
ATOM 800 O O . SER A 1 101 ? 10.387 -7.468 -4.979 1.00 69.69 101 SER A O 1
ATOM 802 N N . CYS A 1 102 ? 12.321 -8.060 -5.939 1.00 66.50 102 CYS A N 1
ATOM 803 C CA . CYS A 1 102 ? 13.134 -7.206 -5.084 1.00 66.50 102 CYS A CA 1
ATOM 804 C C . CYS A 1 102 ? 14.298 -6.596 -5.850 1.00 66.50 102 CYS A C 1
ATOM 806 O O . CYS A 1 102 ? 14.692 -7.002 -6.943 1.00 66.50 102 CYS A O 1
ATOM 808 N N . TYR A 1 103 ? 14.789 -5.524 -5.249 1.00 53.06 103 TYR A N 1
ATOM 809 C CA . TYR A 1 103 ? 15.905 -4.760 -5.744 1.00 53.06 103 TYR A CA 1
ATOM 810 C C . TYR A 1 103 ? 17.181 -5.311 -5.105 1.00 53.06 103 TYR A C 1
ATOM 812 O O . TYR A 1 103 ? 17.327 -5.224 -3.885 1.00 53.06 103 TYR A O 1
ATOM 820 N N . GLN A 1 104 ? 18.069 -5.902 -5.906 1.00 54.34 104 GLN A N 1
ATOM 821 C CA . GLN A 1 104 ? 19.427 -6.221 -5.466 1.00 54.34 104 GLN A CA 1
ATOM 822 C C . GLN A 1 104 ? 20.264 -4.939 -5.550 1.00 54.34 104 GLN A C 1
ATOM 824 O O . GLN A 1 104 ? 20.367 -4.335 -6.617 1.00 54.34 104 GLN A O 1
ATOM 829 N N . LEU A 1 105 ? 20.756 -4.501 -4.389 1.00 43.16 105 LEU A N 1
ATOM 830 C CA . LEU A 1 105 ? 21.672 -3.369 -4.224 1.00 43.16 105 LEU A CA 1
ATOM 831 C C . LEU A 1 105 ? 23.089 -3.738 -4.659 1.00 43.16 105 LEU A C 1
ATOM 833 O O . LEU A 1 105 ? 23.504 -4.879 -4.355 1.00 43.16 105 LEU A O 1
#

Secondary structure (DSSP, 8-state):
-------------------------------EE--HHHHHHHHHHTHHHHHHHHHHHHHHHHHHHSSS--HHHHHHHHHHHHHHHHHHHHHHHHTTPPTTEE---

Foldseek 3Di:
DDDDDDDDDDDPPDPPPPPDDDPPPDDPPPAAEDDPVLVVQLCVVLVVLVVVLVVLVVVLVVLVVDPDRPVVVNVVSVVSNVVSVVVSVVSCVVSVNDVRHDHDD

pLDDT: mean 76.97, std 20.53, range [36.62, 97.5]

Organism: NCBI:txid40983

Radius of gyration: 27.46 Å; chains: 1; bounding box: 80×36×62 Å